Protein AF-A0A511YS26-F1 (afdb_monomer)

Structure (mmCIF, N/CA/C/O backbone):
data_AF-A0A511YS26-F1
#
_entry.id   AF-A0A511YS26-F1
#
loop_
_atom_site.group_PDB
_atom_site.id
_atom_site.type_symbol
_atom_site.label_atom_id
_atom_site.label_alt_id
_atom_site.label_comp_id
_atom_site.label_asym_id
_atom_site.label_entity_id
_atom_site.label_seq_id
_atom_site.pdbx_PDB_ins_code
_atom_site.Cartn_x
_atom_site.Cartn_y
_atom_site.Cartn_z
_atom_site.occupancy
_atom_site.B_iso_or_equiv
_atom_site.auth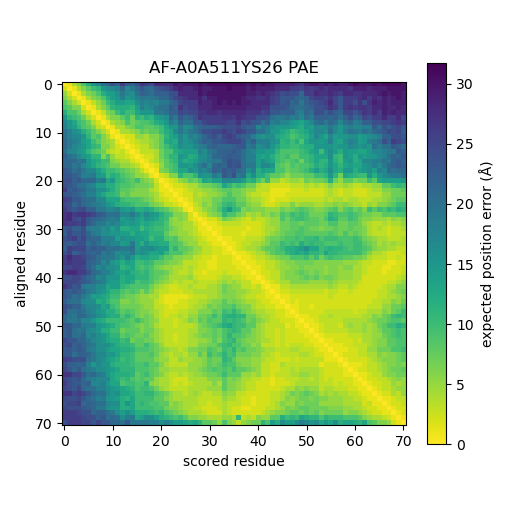_seq_id
_atom_site.auth_comp_id
_atom_site.auth_asym_id
_at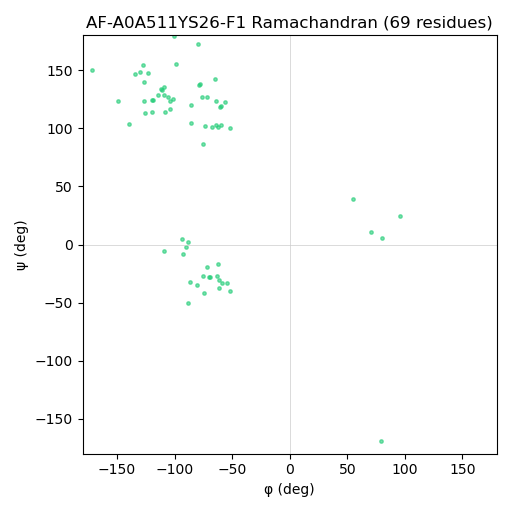om_site.auth_atom_id
_atom_site.pdbx_PDB_model_num
ATOM 1 N N . MET A 1 1 ? 40.613 5.899 -35.057 1.00 45.47 1 MET A N 1
ATOM 2 C CA . MET A 1 1 ? 39.868 6.877 -34.231 1.00 45.47 1 MET A CA 1
ATOM 3 C C . MET A 1 1 ? 39.036 6.095 -33.213 1.00 45.47 1 MET A C 1
ATOM 5 O O . MET A 1 1 ? 37.973 5.597 -33.558 1.00 45.47 1 MET A O 1
ATOM 9 N N . ASN A 1 2 ? 39.553 5.882 -31.997 1.00 48.50 2 ASN A N 1
ATOM 10 C CA . ASN A 1 2 ? 38.848 5.107 -30.967 1.00 48.50 2 ASN A CA 1
ATOM 11 C C . ASN A 1 2 ? 37.699 5.950 -30.407 1.00 48.50 2 ASN A C 1
ATOM 13 O O . ASN A 1 2 ? 37.927 6.868 -29.619 1.00 48.50 2 ASN A O 1
ATOM 17 N N . LYS A 1 3 ? 36.465 5.665 -30.842 1.00 57.94 3 LYS A N 1
ATOM 18 C CA . LYS A 1 3 ? 35.259 6.273 -30.272 1.00 57.94 3 LYS A CA 1
ATOM 19 C C . LYS A 1 3 ? 35.178 5.861 -28.801 1.00 57.94 3 LYS A C 1
ATOM 21 O O . LYS A 1 3 ? 34.802 4.734 -28.494 1.00 57.94 3 LYS A O 1
ATOM 26 N N . LYS A 1 4 ? 35.564 6.760 -27.890 1.00 59.56 4 LYS A N 1
ATOM 27 C CA . LYS A 1 4 ? 35.320 6.579 -26.455 1.00 59.56 4 LYS A CA 1
ATOM 28 C C . LYS A 1 4 ? 33.816 6.393 -26.272 1.00 59.56 4 LYS A C 1
ATOM 30 O O . LYS A 1 4 ? 33.043 7.254 -26.687 1.00 59.56 4 LYS A O 1
ATOM 35 N N . LEU A 1 5 ? 33.418 5.269 -25.680 1.00 60.00 5 LEU A N 1
ATOM 36 C CA . LEU A 1 5 ? 32.038 5.024 -25.277 1.00 60.00 5 LEU A CA 1
ATOM 37 C C . LEU A 1 5 ? 31.649 6.123 -24.285 1.00 60.00 5 LEU A C 1
ATOM 39 O O . LEU A 1 5 ? 32.067 6.120 -23.127 1.00 60.00 5 LEU A O 1
ATOM 43 N N . THR A 1 6 ? 30.891 7.108 -24.752 1.00 60.78 6 THR A N 1
ATOM 44 C CA . THR A 1 6 ? 30.263 8.100 -23.890 1.00 60.78 6 THR A CA 1
ATOM 45 C C . THR A 1 6 ? 29.334 7.342 -22.953 1.00 60.78 6 THR A C 1
ATOM 47 O O . THR A 1 6 ? 28.415 6.665 -23.413 1.00 60.78 6 THR A O 1
ATOM 50 N N . LYS A 1 7 ? 29.591 7.412 -21.638 1.00 59.41 7 LYS A N 1
ATOM 51 C CA . LYS A 1 7 ? 28.685 6.879 -20.612 1.00 59.41 7 LYS A CA 1
ATOM 52 C C . LYS A 1 7 ? 27.290 7.452 -20.877 1.00 59.41 7 LYS A C 1
ATOM 54 O O . LYS A 1 7 ? 27.014 8.597 -20.523 1.00 59.41 7 LYS A O 1
ATOM 59 N N . LYS A 1 8 ? 26.408 6.668 -21.503 1.00 60.22 8 LYS A N 1
ATOM 60 C CA . LYS A 1 8 ? 24.981 6.975 -21.564 1.00 60.22 8 LYS A CA 1
ATOM 61 C C . LYS A 1 8 ? 24.470 6.826 -20.137 1.00 60.22 8 LYS A C 1
ATOM 63 O O . LYS A 1 8 ? 24.300 5.711 -19.657 1.00 60.22 8 LYS A O 1
ATOM 68 N N . LYS A 1 9 ? 24.292 7.948 -19.435 1.00 62.00 9 LYS A N 1
ATOM 69 C CA . LYS A 1 9 ? 23.552 7.962 -18.173 1.00 62.00 9 LYS A CA 1
ATOM 70 C C . LYS A 1 9 ? 22.116 7.572 -18.511 1.00 62.00 9 LYS A C 1
ATOM 72 O O . LYS A 1 9 ? 21.383 8.359 -19.105 1.00 62.00 9 LYS A O 1
ATOM 77 N N . ILE A 1 10 ? 21.753 6.331 -18.214 1.00 63.78 10 ILE A N 1
ATOM 78 C CA . ILE A 1 10 ? 20.358 5.905 -18.244 1.00 63.78 10 ILE A CA 1
ATOM 79 C C . ILE A 1 10 ? 19.692 6.575 -17.041 1.00 63.78 10 ILE A C 1
ATOM 81 O O . ILE A 1 10 ? 20.220 6.515 -15.931 1.00 63.78 10 ILE A O 1
ATOM 85 N N . SER A 1 11 ? 18.588 7.284 -17.270 1.00 62.88 11 SER A N 1
ATOM 86 C CA . SER A 1 11 ? 17.813 7.866 -16.177 1.00 62.88 11 SER A CA 1
ATOM 87 C C . SER A 1 11 ? 17.226 6.748 -15.316 1.00 62.88 11 SER A C 1
ATOM 89 O O . SER A 1 11 ? 16.803 5.722 -15.845 1.00 62.88 11 SER A O 1
ATOM 91 N N . ILE A 1 12 ? 17.180 6.953 -14.000 1.00 63.12 12 ILE A N 1
ATOM 92 C CA . ILE A 1 12 ? 16.653 5.977 -13.032 1.00 63.12 12 ILE A CA 1
ATOM 93 C C . ILE A 1 12 ? 15.244 5.507 -13.438 1.00 63.12 12 ILE A C 1
ATOM 95 O O . ILE A 1 12 ? 14.994 4.308 -13.466 1.00 63.12 12 ILE A O 1
ATOM 99 N N . ASN A 1 13 ? 14.392 6.411 -13.931 1.00 59.78 13 ASN A N 1
ATOM 100 C CA . ASN A 1 13 ? 13.047 6.078 -14.418 1.00 59.78 13 ASN A CA 1
ATOM 101 C C . ASN A 1 13 ? 13.051 5.045 -15.563 1.00 59.78 13 ASN A C 1
ATOM 103 O O . ASN A 1 13 ? 12.141 4.230 -15.676 1.00 59.78 13 ASN A O 1
ATOM 107 N N . LYS A 1 14 ? 14.076 5.050 -16.431 1.00 62.41 14 LYS A N 1
ATOM 108 C CA . LYS A 1 14 ? 14.209 4.046 -17.501 1.00 62.41 14 LYS A CA 1
ATOM 109 C C . LYS A 1 14 ? 14.686 2.693 -16.975 1.00 62.41 14 LYS A C 1
ATOM 111 O O . LYS A 1 14 ? 14.366 1.690 -17.595 1.00 62.41 14 LYS A O 1
ATOM 116 N N . LEU A 1 15 ? 15.431 2.655 -15.868 1.00 65.00 15 LEU A N 1
ATOM 117 C CA . LEU A 1 15 ? 15.795 1.401 -15.201 1.00 65.00 15 LEU A CA 1
ATOM 118 C C . LEU A 1 15 ? 14.589 0.820 -14.455 1.00 65.00 15 LEU A C 1
ATOM 120 O O . LEU A 1 15 ? 14.330 -0.369 -14.587 1.00 65.00 15 LEU A O 1
ATOM 124 N N . ASN A 1 16 ? 13.793 1.644 -13.771 1.00 60.97 16 ASN A N 1
ATOM 125 C CA . ASN A 1 16 ? 12.607 1.178 -13.042 1.00 60.97 16 ASN A CA 1
ATOM 126 C C . ASN A 1 16 ? 11.563 0.521 -13.964 1.00 60.97 16 ASN A C 1
ATOM 128 O O . ASN A 1 16 ? 11.036 -0.536 -13.624 1.00 60.97 16 ASN A O 1
ATOM 132 N N . LYS A 1 17 ? 11.370 1.048 -15.184 1.00 61.56 17 LYS A N 1
ATOM 133 C CA . LYS A 1 17 ? 10.543 0.392 -16.219 1.00 61.56 17 LYS A CA 1
ATOM 134 C C . LYS A 1 17 ? 11.085 -0.970 -16.681 1.00 61.56 17 LYS A C 1
ATOM 136 O O . LYS A 1 17 ? 10.315 -1.800 -17.144 1.00 61.56 17 LYS A O 1
ATOM 141 N N . VAL A 1 18 ? 12.396 -1.206 -16.588 1.00 64.94 18 VAL A N 1
ATOM 142 C CA . VAL A 1 18 ? 13.034 -2.478 -16.986 1.00 64.94 18 VAL A CA 1
ATOM 143 C C . VAL A 1 18 ? 13.011 -3.502 -15.845 1.00 64.94 18 VAL A C 1
ATOM 145 O O . VAL A 1 18 ? 12.907 -4.694 -16.113 1.00 64.94 18 VAL A O 1
ATOM 148 N N . TYR A 1 19 ? 13.079 -3.057 -14.587 1.00 65.06 19 TYR A N 1
ATOM 149 C CA . TYR A 1 19 ? 13.107 -3.931 -13.404 1.00 65.06 19 TYR A CA 1
ATOM 150 C C . TYR A 1 19 ? 11.732 -4.200 -12.769 1.00 65.06 19 TYR A C 1
ATOM 152 O O . TYR A 1 19 ? 11.669 -4.893 -11.758 1.00 65.06 19 TYR A O 1
ATOM 160 N N . GLY A 1 20 ? 10.642 -3.720 -13.378 1.00 66.12 20 GLY A N 1
ATOM 161 C CA . GLY A 1 20 ? 9.280 -4.115 -13.005 1.00 66.12 20 GLY A CA 1
ATOM 162 C C . GLY A 1 20 ? 8.559 -3.181 -12.033 1.00 66.12 20 GLY A C 1
ATOM 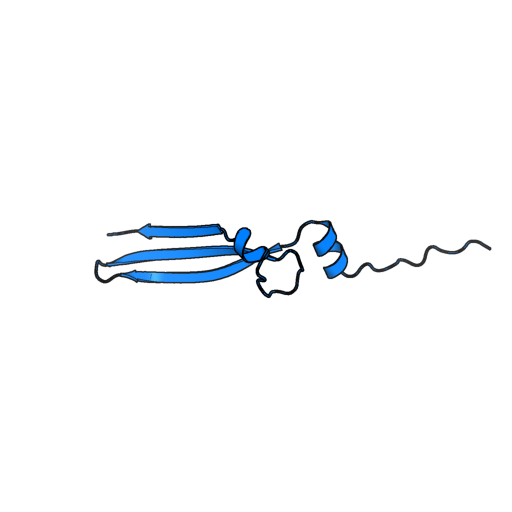163 O O . GLY A 1 20 ? 7.643 -3.634 -11.358 1.00 66.12 20 GLY A O 1
ATOM 164 N N . GLY A 1 21 ? 8.927 -1.898 -11.975 1.00 76.56 21 GLY A N 1
ATOM 165 C CA . GLY A 1 21 ? 8.235 -0.906 -11.147 1.00 76.56 21 GLY A CA 1
ATOM 166 C C . GLY A 1 21 ? 8.612 -0.941 -9.663 1.00 76.56 21 GLY A C 1
ATOM 167 O O . GLY A 1 21 ? 9.585 -1.583 -9.263 1.00 76.56 21 GLY A O 1
ATOM 168 N N . LYS A 1 22 ? 7.857 -0.213 -8.834 1.00 85.00 22 LYS A N 1
ATOM 169 C CA . LYS A 1 22 ? 8.043 -0.149 -7.372 1.00 85.00 22 LYS A CA 1
ATOM 170 C C . LYS A 1 22 ? 6.708 -0.281 -6.643 1.00 85.00 22 LYS A C 1
ATOM 172 O O . LYS A 1 22 ? 5.694 0.207 -7.120 1.00 85.00 22 LYS A O 1
ATOM 177 N N . TRP A 1 23 ? 6.708 -0.893 -5.464 1.00 85.88 23 TRP A N 1
ATOM 178 C CA . TRP A 1 23 ? 5.509 -0.937 -4.628 1.00 85.88 23 TRP A CA 1
ATOM 179 C C . TRP A 1 23 ? 5.286 0.410 -3.932 1.00 85.88 23 TRP A C 1
ATOM 181 O O . TRP A 1 23 ? 6.191 0.928 -3.275 1.00 85.88 23 TRP A O 1
ATOM 191 N N . LEU A 1 24 ? 4.089 0.973 -4.075 1.00 88.06 24 LEU A N 1
ATOM 192 C CA . LEU A 1 24 ? 3.658 2.218 -3.445 1.00 88.06 24 LEU A CA 1
ATOM 193 C C . LEU A 1 24 ? 2.400 2.001 -2.611 1.00 88.06 24 LE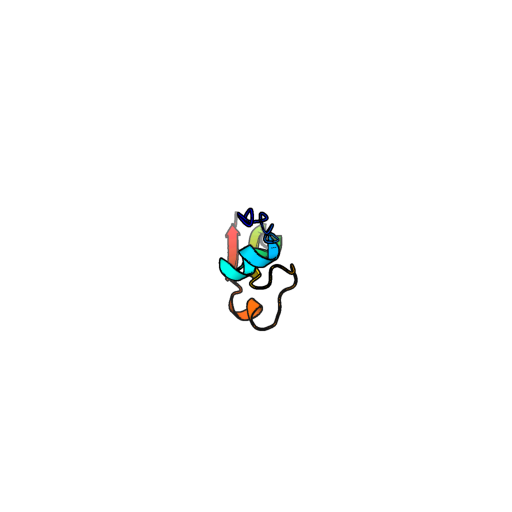U A C 1
ATOM 195 O O . LEU A 1 24 ? 1.551 1.189 -2.956 1.00 88.06 24 LEU A O 1
ATOM 199 N N . ASN A 1 25 ? 2.266 2.756 -1.521 1.00 87.62 25 ASN A N 1
ATOM 200 C CA . ASN A 1 25 ? 1.067 2.705 -0.688 1.00 87.62 25 ASN A CA 1
ATOM 201 C C . ASN A 1 25 ? -0.074 3.502 -1.337 1.00 87.62 25 ASN A C 1
ATOM 203 O O . ASN A 1 25 ? 0.161 4.618 -1.807 1.00 87.62 25 ASN A O 1
ATOM 207 N N . THR A 1 26 ? -1.301 2.981 -1.308 1.00 82.94 26 THR A N 1
ATOM 208 C CA . THR A 1 26 ? -2.502 3.755 -1.674 1.00 82.94 26 THR A CA 1
ATOM 209 C C . THR A 1 26 ? -3.061 4.489 -0.457 1.00 82.94 26 THR A C 1
ATOM 211 O O . THR A 1 26 ? -3.270 5.701 -0.510 1.00 82.94 26 THR A O 1
ATOM 214 N N . GLN A 1 27 ? -3.248 3.774 0.658 1.00 70.94 27 GLN A N 1
ATOM 215 C CA . GLN A 1 27 ? -3.673 4.302 1.951 1.00 70.94 27 GLN A CA 1
ATOM 216 C C . GLN A 1 27 ? -3.069 3.459 3.080 1.00 70.94 27 GLN A C 1
ATOM 218 O O . GLN A 1 27 ? -3.287 2.254 3.167 1.00 70.94 27 GLN A O 1
ATOM 223 N N . ASN A 1 28 ? -2.336 4.125 3.971 1.00 77.56 28 ASN A N 1
ATOM 224 C CA . ASN A 1 28 ? -1.898 3.558 5.241 1.00 77.56 28 ASN A CA 1
ATOM 225 C C . ASN A 1 28 ? -2.628 4.288 6.358 1.00 77.56 28 ASN A C 1
ATOM 227 O O . ASN A 1 28 ? -2.697 5.519 6.355 1.00 77.56 28 ASN A O 1
ATOM 231 N N . GLY A 1 29 ? -3.161 3.545 7.320 1.00 80.81 29 GLY A N 1
ATOM 232 C CA . GLY A 1 29 ? -3.857 4.167 8.433 1.00 80.81 29 GLY A CA 1
ATOM 233 C C . GLY A 1 29 ? -4.233 3.189 9.525 1.00 80.81 29 GLY A C 1
ATOM 234 O O . GLY A 1 29 ? -4.514 2.017 9.276 1.00 80.81 29 GLY A O 1
ATOM 235 N N . THR A 1 30 ? -4.270 3.713 10.742 1.00 87.56 30 THR A N 1
ATOM 236 C CA . THR A 1 30 ? -4.782 3.010 11.910 1.00 87.56 30 THR A CA 1
ATOM 237 C C . THR A 1 30 ? -6.027 3.739 12.387 1.00 87.56 30 THR A C 1
ATOM 239 O O . THR A 1 30 ? -6.018 4.957 12.551 1.00 87.56 30 THR A O 1
ATOM 242 N N . THR A 1 31 ? -7.114 3.000 12.579 1.00 89.94 31 THR A N 1
ATOM 243 C CA . THR A 1 31 ? -8.385 3.531 13.085 1.00 89.94 31 THR A CA 1
ATOM 244 C C . THR A 1 31 ? -8.877 2.664 14.229 1.00 89.94 31 THR A C 1
ATOM 246 O O . THR A 1 31 ? -8.632 1.460 14.234 1.00 89.94 31 THR A O 1
ATOM 249 N N . THR A 1 32 ? -9.575 3.255 15.191 1.00 91.75 32 THR A N 1
ATOM 250 C CA . THR A 1 32 ? -10.211 2.507 16.278 1.00 91.75 32 THR A CA 1
ATOM 251 C C . THR A 1 32 ? -11.708 2.462 16.021 1.00 91.75 32 THR A C 1
ATOM 253 O O . THR A 1 32 ? -12.325 3.501 15.783 1.00 91.75 32 THR A O 1
ATOM 256 N N . ASN A 1 33 ? -12.295 1.266 16.021 1.00 90.00 33 ASN A N 1
ATOM 257 C CA . ASN A 1 33 ? -13.742 1.129 15.867 1.00 90.00 33 ASN A CA 1
ATOM 258 C C . ASN A 1 33 ? -14.477 1.414 17.192 1.00 90.00 33 ASN A C 1
ATOM 260 O O . ASN A 1 33 ? -13.868 1.546 18.253 1.00 90.00 33 ASN A O 1
ATOM 264 N N . SER A 1 34 ? -15.809 1.479 17.142 1.00 88.75 34 SER A N 1
ATOM 265 C CA . SER A 1 34 ? -16.659 1.708 18.322 1.00 88.75 34 SER A CA 1
ATOM 266 C C . SER A 1 34 ? -16.554 0.616 19.394 1.00 88.75 34 SER A C 1
ATOM 268 O O . SER A 1 34 ? -16.937 0.850 20.536 1.00 88.75 34 SER A O 1
ATOM 270 N N . SER A 1 35 ? -16.023 -0.559 19.048 1.00 88.31 35 SER A N 1
ATOM 271 C CA . SER A 1 35 ? -15.767 -1.676 19.965 1.00 88.31 35 SER A CA 1
ATOM 272 C C . SER A 1 35 ? -14.383 -1.615 20.625 1.00 88.31 35 SER A C 1
ATOM 274 O O . SER A 1 35 ? -14.031 -2.523 21.369 1.00 88.31 35 SER A O 1
ATOM 276 N N . GLY A 1 36 ? -13.584 -0.576 20.354 1.00 90.19 36 GLY A N 1
ATOM 277 C CA . GLY A 1 36 ? -12.234 -0.421 20.903 1.00 90.19 36 GLY A CA 1
ATOM 278 C C . GLY A 1 36 ? -11.155 -1.235 20.181 1.00 90.19 36 GLY A C 1
ATOM 279 O O . GLY A 1 36 ? -10.006 -1.234 20.616 1.00 90.19 36 GLY A O 1
ATOM 280 N N . CYS A 1 37 ? -11.482 -1.907 19.073 1.00 92.50 37 CYS A N 1
ATOM 281 C CA . CYS A 1 37 ? -10.492 -2.627 18.280 1.00 92.50 37 CYS A CA 1
ATOM 282 C C . CYS A 1 37 ? -9.695 -1.663 17.399 1.00 92.50 37 CYS A C 1
ATOM 284 O O . CYS A 1 37 ? -10.258 -0.786 16.739 1.00 92.50 37 CYS A O 1
ATOM 286 N N . THR A 1 38 ? -8.386 -1.878 17.342 1.00 93.88 38 THR A N 1
ATOM 287 C CA . THR A 1 38 ? -7.461 -1.180 16.451 1.00 93.88 38 THR A CA 1
ATOM 288 C C . THR A 1 38 ? -7.429 -1.887 15.104 1.00 93.88 38 THR A C 1
ATOM 290 O O . THR A 1 38 ? -7.081 -3.061 15.021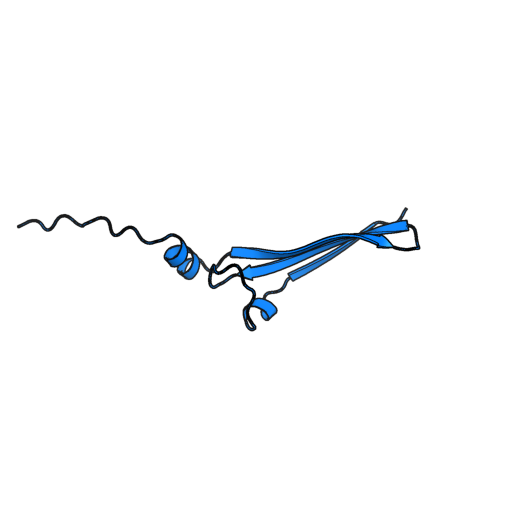 1.00 93.88 38 THR A O 1
ATOM 293 N N . ILE A 1 39 ? -7.791 -1.172 14.046 1.00 90.75 39 ILE A N 1
ATOM 294 C CA . ILE A 1 39 ? -7.771 -1.641 12.664 1.00 90.75 39 ILE A CA 1
ATOM 295 C C . ILE A 1 39 ? -6.625 -0.930 11.954 1.00 90.75 39 ILE A C 1
ATOM 297 O O . ILE A 1 39 ? -6.678 0.285 11.761 1.00 90.75 39 ILE A O 1
ATOM 301 N N . THR A 1 40 ? -5.612 -1.685 11.546 1.00 90.88 40 THR A N 1
ATOM 302 C CA . THR A 1 40 ? -4.485 -1.197 10.748 1.00 90.88 40 THR A CA 1
ATOM 303 C C . THR A 1 40 ? -4.663 -1.653 9.310 1.00 90.88 40 THR A C 1
ATOM 305 O O . THR A 1 40 ? -4.774 -2.851 9.054 1.00 90.88 40 THR A O 1
ATOM 308 N N . LYS A 1 41 ? -4.676 -0.699 8.380 1.00 89.50 41 LYS A N 1
ATOM 309 C CA . LYS A 1 41 ? -4.723 -0.941 6.938 1.00 89.50 41 LYS A CA 1
ATOM 310 C C . LYS A 1 41 ? -3.388 -0.577 6.303 1.00 89.50 41 LYS A C 1
ATOM 312 O O . LYS A 1 41 ? -2.822 0.473 6.620 1.00 89.50 41 LYS A O 1
ATOM 317 N N . SER A 1 42 ? -2.908 -1.442 5.420 1.00 87.81 42 SER A N 1
ATOM 318 C CA . SER A 1 42 ? -1.748 -1.194 4.575 1.00 87.81 42 SER A CA 1
ATOM 319 C C . SER A 1 42 ? -2.029 -1.751 3.191 1.00 87.81 42 SER A C 1
ATOM 321 O O . SER A 1 42 ? -1.998 -2.963 2.975 1.00 87.81 42 SER A O 1
ATOM 323 N N . ASP A 1 43 ? -2.337 -0.841 2.276 1.00 89.31 43 ASP A N 1
ATOM 324 C CA . ASP A 1 43 ? -2.691 -1.169 0.904 1.00 89.31 43 ASP A CA 1
ATOM 325 C C . ASP A 1 43 ? -1.555 -0.733 -0.029 1.00 89.31 43 ASP A C 1
ATOM 327 O O . ASP A 1 43 ? -1.100 0.412 0.027 1.00 89.31 43 ASP A O 1
ATOM 331 N N . LEU A 1 44 ? -1.091 -1.646 -0.884 1.00 90.50 44 LEU A N 1
ATOM 332 C CA . LEU A 1 44 ? 0.074 -1.478 -1.755 1.00 90.50 44 LEU A CA 1
ATOM 333 C C . LEU A 1 44 ? -0.282 -1.779 -3.214 1.00 90.50 44 LEU A C 1
ATOM 335 O O . LEU A 1 44 ? -0.965 -2.759 -3.485 1.00 90.50 44 LEU A O 1
ATOM 339 N N . TYR A 1 45 ? 0.235 -1.001 -4.162 1.00 90.75 45 TYR A N 1
ATOM 340 C CA . TYR A 1 45 ? 0.138 -1.271 -5.602 1.00 90.75 45 TYR A CA 1
ATOM 341 C C . TYR A 1 45 ? 1.513 -1.230 -6.267 1.00 90.75 45 TYR A C 1
ATOM 343 O O . TYR A 1 45 ? 2.424 -0.560 -5.774 1.00 90.75 45 TYR A O 1
ATOM 351 N N . LEU A 1 46 ? 1.673 -1.938 -7.382 1.00 89.56 46 LEU A N 1
ATOM 352 C CA . LEU A 1 46 ? 2.890 -1.910 -8.183 1.00 89.56 46 LEU A CA 1
ATOM 353 C C . LEU A 1 46 ? 2.824 -0.740 -9.174 1.00 89.56 46 LEU A C 1
ATOM 355 O O . LEU A 1 46 ? 2.131 -0.827 -10.180 1.00 89.56 46 LEU A O 1
ATOM 359 N N . ASP A 1 47 ? 3.559 0.337 -8.897 1.00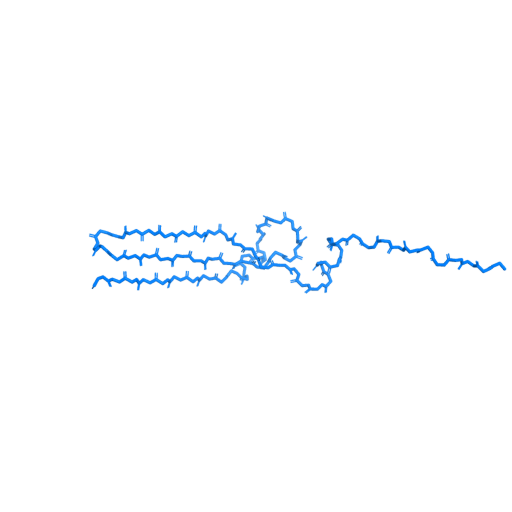 86.56 47 ASP A N 1
ATOM 360 C CA . ASP A 1 47 ? 3.786 1.466 -9.811 1.00 86.56 47 ASP A CA 1
ATOM 361 C C . ASP A 1 47 ? 4.788 1.036 -10.887 1.00 86.56 47 ASP A C 1
ATOM 363 O O . ASP A 1 47 ? 6.010 1.170 -10.745 1.00 86.56 47 ASP A O 1
ATOM 367 N N . SER A 1 48 ? 4.245 0.430 -11.935 1.00 81.81 48 SER A N 1
ATOM 368 C CA . SER A 1 48 ? 4.961 -0.114 -13.085 1.00 81.81 48 SER A CA 1
ATOM 369 C C . SER A 1 48 ? 5.574 0.982 -13.962 1.00 81.81 48 SER A C 1
ATOM 371 O O . SER A 1 48 ? 6.616 0.773 -14.593 1.00 81.81 48 SER A O 1
ATOM 373 N N . ASP A 1 49 ? 4.959 2.167 -13.964 1.00 81.44 49 ASP A N 1
ATOM 374 C CA . ASP A 1 49 ? 5.381 3.312 -14.767 1.00 81.44 49 ASP A CA 1
ATOM 375 C C . ASP A 1 49 ? 6.332 4.276 -14.051 1.00 81.44 49 ASP A C 1
ATOM 377 O O . ASP A 1 49 ? 6.896 5.166 -14.704 1.00 81.44 49 ASP A O 1
ATOM 381 N N . ASP A 1 50 ? 6.547 4.075 -12.749 1.00 79.00 50 ASP A N 1
ATOM 382 C CA . ASP A 1 50 ? 7.354 4.915 -11.859 1.00 79.00 50 ASP A CA 1
ATOM 383 C C . ASP A 1 50 ? 6.902 6.387 -11.877 1.00 79.00 50 ASP A C 1
ATOM 385 O O . ASP A 1 50 ? 7.713 7.319 -11.885 1.00 79.00 50 ASP A O 1
ATOM 389 N N . ASN A 1 51 ? 5.586 6.607 -11.938 1.00 83.69 51 ASN A N 1
ATOM 390 C CA . ASN A 1 51 ? 4.982 7.937 -12.046 1.00 83.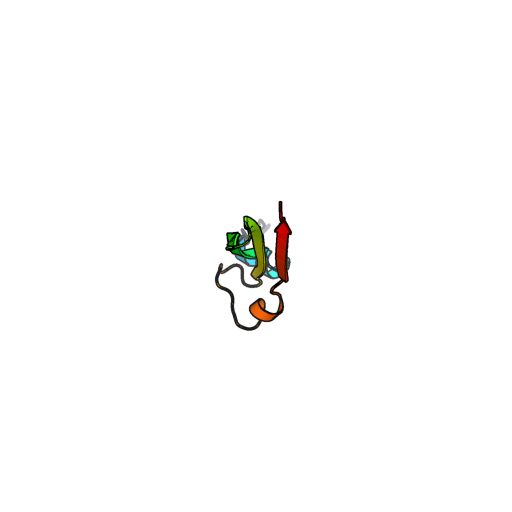69 51 ASN A CA 1
ATOM 391 C C . ASN A 1 51 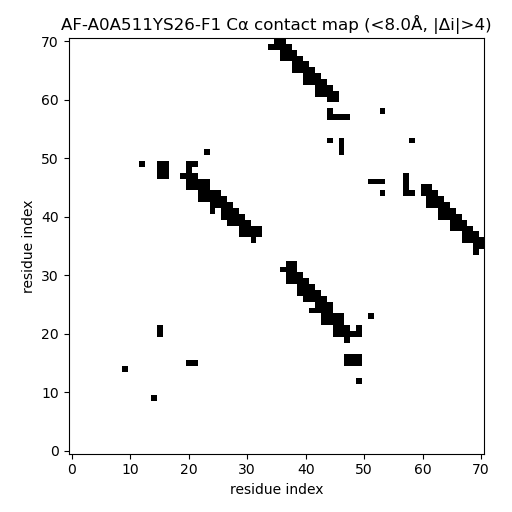? 4.256 8.381 -10.757 1.00 83.69 51 ASN A C 1
ATOM 393 O O . ASN A 1 51 ? 3.821 9.533 -10.669 1.00 83.69 51 ASN A O 1
ATOM 397 N N . GLY A 1 52 ? 4.149 7.495 -9.758 1.00 84.25 52 GLY A N 1
ATOM 398 C CA . GLY A 1 52 ? 3.487 7.743 -8.478 1.00 84.25 52 GLY A CA 1
ATOM 399 C C . GLY A 1 52 ? 1.962 7.865 -8.541 1.00 84.25 52 GLY A C 1
ATOM 400 O O . GLY A 1 52 ? 1.354 8.306 -7.565 1.00 84.25 52 GLY A O 1
ATOM 401 N N . LYS A 1 53 ? 1.343 7.530 -9.674 1.00 84.75 53 LYS A N 1
ATOM 402 C CA . LYS A 1 53 ? -0.094 7.630 -9.926 1.00 84.75 53 LYS A CA 1
ATOM 403 C C . LYS A 1 53 ? -0.624 6.284 -10.388 1.00 84.75 53 LYS A C 1
ATOM 405 O O . LYS A 1 53 ? -0.367 5.875 -11.513 1.00 84.75 53 LYS A O 1
ATOM 410 N N . MET A 1 54 ? -1.459 5.686 -9.550 1.00 86.25 54 MET A N 1
ATOM 411 C CA . MET A 1 54 ? -2.087 4.415 -9.872 1.00 86.25 54 MET A CA 1
ATOM 412 C C . MET A 1 54 ? -3.013 4.545 -11.090 1.00 86.25 54 MET A C 1
ATOM 414 O O . MET A 1 54 ? -3.933 5.369 -11.088 1.00 86.25 54 MET A O 1
ATOM 418 N N . ASN A 1 55 ? -2.760 3.734 -12.115 1.00 85.75 55 ASN A N 1
ATOM 419 C CA . ASN A 1 55 ? -3.612 3.597 -13.300 1.00 85.75 55 ASN A CA 1
ATOM 420 C C . ASN A 1 55 ? -4.504 2.332 -13.238 1.00 85.75 55 ASN A C 1
ATOM 422 O O . ASN A 1 55 ? -4.449 1.560 -12.279 1.00 85.75 55 ASN A O 1
ATOM 426 N N . ASP A 1 56 ? -5.337 2.117 -14.261 1.00 87.69 56 ASP A N 1
ATOM 427 C CA . ASP A 1 56 ? -6.304 1.005 -14.324 1.00 87.69 56 ASP A CA 1
ATOM 428 C C . ASP A 1 56 ? -5.666 -0.395 -14.300 1.00 87.69 56 ASP A C 1
ATOM 430 O O . ASP A 1 56 ? -6.267 -1.346 -13.794 1.00 87.69 56 ASP A O 1
ATOM 434 N N . ASP A 1 57 ? -4.454 -0.550 -14.833 1.00 82.19 57 ASP A N 1
ATOM 435 C CA . ASP A 1 57 ? -3.733 -1.824 -14.791 1.00 82.19 57 ASP A CA 1
ATOM 436 C C . ASP A 1 57 ? -3.060 -2.040 -13.435 1.00 82.19 57 ASP A C 1
ATOM 438 O O . ASP A 1 57 ? -3.049 -3.154 -12.910 1.00 82.19 57 ASP A O 1
ATOM 442 N N . GLU A 1 58 ? -2.574 -0.972 -12.814 1.00 84.44 58 GLU A N 1
ATOM 443 C CA . GLU A 1 58 ? -1.940 -1.017 -11.499 1.00 84.44 58 GLU A CA 1
ATOM 444 C C . GLU A 1 58 ? -2.953 -1.299 -10.380 1.00 84.44 58 GLU A C 1
ATOM 446 O O . GLU A 1 58 ? -2.612 -1.985 -9.414 1.00 84.44 58 GLU A O 1
ATOM 451 N N . TRP A 1 59 ? -4.226 -0.917 -10.555 1.00 84.19 59 TRP A N 1
ATOM 452 C CA . TRP A 1 59 ? -5.338 -1.360 -9.698 1.00 84.19 59 TRP A CA 1
ATOM 453 C C . TRP A 1 59 ? -5.437 -2.886 -9.589 1.00 84.19 59 TRP A C 1
ATOM 455 O O . TRP A 1 59 ? -5.805 -3.406 -8.537 1.00 84.19 59 TRP A O 1
ATOM 465 N N . LYS A 1 60 ? -5.082 -3.627 -10.648 1.00 84.44 60 LYS A N 1
ATOM 466 C CA . LYS A 1 60 ? -5.119 -5.101 -10.644 1.00 84.44 60 LYS A CA 1
ATOM 467 C C . LYS A 1 60 ? -4.009 -5.709 -9.787 1.00 84.44 60 LYS A C 1
ATOM 469 O O . LYS A 1 60 ? -4.103 -6.871 -9.407 1.00 84.44 60 LYS A O 1
ATOM 474 N N . SER A 1 61 ? -2.962 -4.936 -9.497 1.00 83.56 61 SER A N 1
ATOM 475 C CA . SER A 1 61 ? -1.855 -5.342 -8.627 1.00 83.56 61 SER A CA 1
ATOM 476 C C . SER A 1 61 ? -2.081 -4.996 -7.153 1.00 83.56 61 SER A C 1
ATOM 478 O O . SER A 1 61 ? -1.225 -5.315 -6.330 1.00 83.56 61 SER A O 1
ATOM 480 N N . LEU A 1 62 ? -3.205 -4.347 -6.818 1.00 88.44 62 LEU A N 1
ATOM 481 C CA . LEU A 1 62 ? -3.491 -3.877 -5.468 1.00 88.44 62 LEU A CA 1
ATOM 482 C C . LEU A 1 62 ? -3.519 -5.045 -4.472 1.00 88.44 62 LEU A C 1
ATOM 484 O O . LEU A 1 62 ? -4.352 -5.947 -4.556 1.00 88.44 62 LEU A O 1
ATOM 488 N N . GLN A 1 63 ? -2.624 -4.989 -3.495 1.00 86.50 63 GLN A N 1
ATOM 489 C CA . GLN A 1 63 ? -2.592 -5.871 -2.343 1.00 86.50 63 GLN A CA 1
ATOM 490 C C . GLN A 1 63 ? -3.130 -5.114 -1.139 1.00 86.50 63 GLN A C 1
ATOM 492 O O . GLN A 1 63 ? -2.539 -4.127 -0.706 1.00 86.50 63 GLN A O 1
ATOM 497 N N . THR A 1 64 ? -4.247 -5.587 -0.594 1.00 89.25 64 THR A N 1
ATOM 498 C CA . THR A 1 64 ? -4.865 -4.995 0.593 1.00 89.25 64 THR A CA 1
ATOM 499 C C . THR A 1 64 ? -4.542 -5.825 1.823 1.00 89.25 64 THR A C 1
ATOM 501 O O . THR A 1 64 ? -4.838 -7.023 1.853 1.00 89.25 64 THR A O 1
ATOM 504 N N . CYS A 1 65 ? -3.985 -5.204 2.857 1.00 86.06 65 CYS A N 1
ATOM 505 C CA . CYS A 1 65 ? -3.749 -5.851 4.141 1.00 86.06 65 CYS A CA 1
ATOM 506 C C . CYS A 1 65 ? -4.521 -5.113 5.231 1.00 86.06 65 CYS A C 1
ATOM 508 O O . CYS A 1 65 ? -4.365 -3.908 5.415 1.00 86.06 65 CYS A O 1
ATOM 510 N N . THR A 1 66 ? -5.361 -5.834 5.972 1.00 88.62 66 THR A N 1
ATOM 511 C CA . THR A 1 66 ? -6.050 -5.302 7.151 1.00 88.62 66 THR A CA 1
ATOM 512 C C . THR A 1 66 ? -5.787 -6.217 8.337 1.00 88.62 66 THR A C 1
ATOM 514 O O . THR A 1 66 ? -6.091 -7.405 8.289 1.00 88.62 66 THR A O 1
ATOM 517 N N . SER A 1 67 ? -5.247 -5.653 9.413 1.00 89.31 67 SER A N 1
ATOM 518 C CA . SER A 1 67 ? -5.087 -6.324 10.700 1.00 89.31 67 SER A CA 1
ATOM 519 C C . SER A 1 67 ? -6.026 -5.686 11.713 1.00 89.31 67 SER A C 1
ATOM 521 O O . SER A 1 67 ? -6.106 -4.460 11.791 1.00 89.31 67 SER A O 1
ATOM 523 N N . THR A 1 68 ? -6.752 -6.506 12.471 1.00 92.56 68 THR A N 1
ATOM 524 C CA . THR A 1 68 ? -7.635 -6.042 13.546 1.00 92.56 68 THR A CA 1
ATOM 525 C C . THR A 1 68 ? -7.162 -6.629 14.863 1.00 92.56 68 THR A C 1
ATOM 527 O O . THR A 1 68 ? -7.062 -7.845 14.998 1.00 92.56 68 THR A O 1
ATOM 530 N N . GLN A 1 69 ? -6.900 -5.765 15.835 1.00 91.12 69 GLN A N 1
ATOM 531 C CA . GLN A 1 69 ? -6.504 -6.137 17.184 1.00 91.12 69 GLN A CA 1
ATOM 532 C C . GLN A 1 69 ? -7.535 -5.593 18.171 1.00 91.12 69 GLN A C 1
ATOM 534 O O . GLN A 1 69 ? -7.688 -4.379 18.303 1.00 91.12 69 GLN A O 1
ATOM 539 N N . CYS A 1 70 ? -8.259 -6.487 18.837 1.00 89.25 70 CYS A N 1
ATOM 540 C CA . CYS A 1 70 ? -9.229 -6.137 19.873 1.00 89.25 70 CYS A CA 1
ATOM 541 C C . CYS A 1 70 ? -8.614 -6.309 21.277 1.00 89.25 70 CYS A C 1
ATOM 543 O O . CYS A 1 70 ? -7.655 -7.077 21.401 1.00 89.25 70 CYS A O 1
ATOM 545 N N . PRO A 1 71 ? -9.122 -5.585 22.294 1.00 79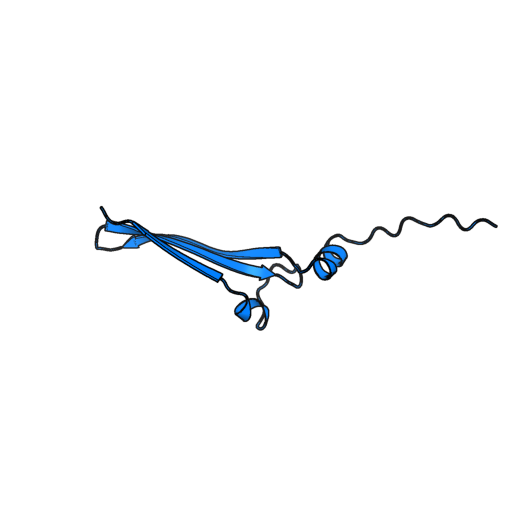.19 71 PRO A N 1
ATOM 546 C CA . PRO A 1 71 ? -8.742 -5.776 23.695 1.00 79.19 71 PRO A CA 1
ATOM 547 C C . PRO A 1 71 ? -9.016 -7.192 24.210 1.00 79.19 71 PRO A C 1
ATOM 549 O O . PRO A 1 71 ? -9.983 -7.821 23.718 1.00 79.19 71 PRO A O 1
#

Foldseek 3Di:
DDDDPDPPPDPPLNVCLVVFADKDWPDWDWDADPQRKIKTKTKIWGGNNNPNDDDPVRVVRIDIDIDIGGD

Secondary structure (DSSP, 8-state):
-----------HHHHHHHHT-EEEEEEEEEEE-TTS-EEEEEEEEEESSSSS---TTGGGGPEEEEEEE--

Organism: NCBI:txid395935

Sequence (71 aa):
MNKKLTKKKISINKLNKVYGGKWLNTQNGTTTNSSGCTITKSDLYLDSDDNGKMNDDEWKSLQTCTSTQCP

Nearest PDB structures (foldseek):
  8th5-assembly4_D  TM=5.090E-01  e=5.932E+00  Homo sapiens
  6ta7-assembly2_F  TM=4.042E-01  e=4.422E+00  Homo sapiens
  8th1-assembly1_A  TM=3.969E-01  e=7.075E+00  Homo sapiens
  8th1-assembly1_D  TM=3.947E-01  e=6.291E+00  Homo sapiens
  8th6-assembly2_C  TM=3.996E-01  e=7.957E+00  Homo sapiens

Radius of gyration: 20.09 Å; Cα contacts (8 Å, |Δi|>4): 105; chains: 1; bounding box: 56×14×58 Å

pLDDT: mean 79.11, std 12.57, range [45.47, 93.88]

Mean predicted aligned error: 10.59 Å

InterPro domains:
  IPR018247 EF-Hand 1, calcium-binding site [PS00018] (47-59)

Solvent-accessible surface area (backbone atoms only — not comparable to full-atom values): 4441 Å² total; per-residue (Å²): 133,85,79,74,81,72,83,76,79,73,52,65,66,64,50,37,56,72,73,67,30,45,80,40,73,80,53,74,50,76,48,70,49,99,87,63,26,41,36,39,37,47,27,36,25,46,34,48,78,70,73,89,67,87,48,83,70,28,59,74,52,54,45,80,41,76,48,77,50,66,129